Protein 8CKR (pdb70)

Solvent-accessible surface area: 7798 Å² total; per-residue (Å²): 44,133,82,91,42,73,70,0,34,59,61,41,176,128,39,51,49,103,67,0,19,101,44,1,82,69,0,14,127,101,51,82,177,19,19,101,0,38,50,26,4,0,18,0,32,53,105,84,41,52,41,101,57,0,10,88,40,1,68,71,2,12,127,54,59,62,187,13,24,107,0,42,58,28,2,0,19,0,40,50,120,72,37,51,40,83,67,0,19,106,38,0,79,54,3,12,125,66,52,75,187,21,16,101,1,43,116,28,4,0,24,0,41,118,113,90,42,51,122,96,45,1,94,98,46,51,113,64,7,87,124,58,41,103,195,140

Structure (mmCIF, N/CA/C/O backbone):
data_8CKR
#
_entry.id   8CKR
#
_cell.length_a   68.317
_cell.length_b   68.317
_cell.length_c   72.335
_cell.angle_alpha   90.00
_cell.angle_beta   90.00
_cell.angle_gamma   120.00
#
_symmetry.space_group_name_H-M   'P 32 2 1'
#
loop_
_entity.id
_entity.type
_entity.pdbx_description
1 polymer 'Consensus tetratricopeptide repeat protein'
2 non-polymer 'CALCIUM ION'
3 non-polymer (4S)-2-METHYL-2,4-PENTANEDIOL
4 water water
#
loop_
_atom_site.group_PDB
_atom_site.id
_atom_site.type_symbol
_atom_site.label_atom_id
_atom_site.label_alt_id
_atom_site.label_comp_id
_atom_site.label_asym_id
_atom_site.label_entity_id
_atom_site.label_seq_id
_atom_site.pdbx_PDB_ins_code
_atom_site.Cartn_x
_atom_site.Cartn_y
_atom_site.Cartn_z
_atom_site.occupancy
_atom_site.B_iso_or_equiv
_atom_site.auth_seq_id
_atom_site.auth_comp_id
_atom_site.auth_asym_id
_atom_site.auth_atom_id
_atom_site.pdbx_PDB_model_num
ATOM 1 N N . ALA A 1 6 ? -2.182 17.998 -28.857 1.00 38.80 1 ALA A N 1
ATOM 2 C CA . ALA A 1 6 ? -3.661 17.998 -28.711 1.00 36.02 1 ALA A CA 1
ATOM 3 C C . ALA A 1 6 ? -4.185 19.444 -28.711 1.00 31.91 1 ALA A C 1
ATOM 4 O O . ALA A 1 6 ? -5.274 19.701 -29.327 1.00 31.42 1 ALA A O 1
ATOM 6 N N . GLU A 1 7 ? -3.483 20.359 -28.046 1.00 34.56 2 GLU A N 1
ATOM 7 C CA . GLU A 1 7 ? -3.979 21.744 -27.852 1.00 36.21 2 GLU A CA 1
ATOM 8 C C . GLU A 1 7 ? -4.168 22.443 -29.209 1.00 31.76 2 GLU A C 1
ATOM 9 O O . GLU A 1 7 ? -5.182 23.160 -29.381 1.00 30.41 2 GLU A O 1
ATOM 15 N N . ALA A 1 8 ? -3.276 22.257 -30.180 1.00 30.85 3 ALA A N 1
ATOM 16 C CA . ALA A 1 8 ? -3.405 22.862 -31.521 1.00 28.57 3 ALA A CA 1
ATOM 17 C C . ALA A 1 8 ? -4.622 22.318 -32.292 1.00 28.01 3 ALA A C 1
ATOM 18 O O . ALA A 1 8 ? -5.330 23.089 -32.940 1.00 26.74 3 ALA A O 1
ATOM 20 N N . TRP A 1 9 ? -4.858 21.002 -32.280 1.00 27.94 4 TRP A N 1
ATOM 21 C CA . TRP A 1 9 ? -6.061 20.418 -32.919 1.00 25.39 4 TRP A CA 1
ATOM 22 C C . TRP A 1 9 ? -7.338 20.947 -32.259 1.00 21.22 4 TRP A C 1
ATOM 23 O O . TRP A 1 9 ? -8.289 21.244 -32.965 1.00 22.04 4 TRP A O 1
ATOM 34 N N . TYR A 1 10 ? -7.278 21.083 -30.950 1.00 24.69 5 TYR A N 1
ATOM 35 C CA . TYR A 1 10 ? -8.404 21.591 -30.142 1.00 22.69 5 TYR A CA 1
ATOM 36 C C . TYR A 1 10 ? -8.713 23.017 -30.580 1.00 21.28 5 TYR A C 1
ATOM 37 O O . TYR A 1 10 ? -9.875 23.345 -30.837 1.00 21.24 5 TYR A O 1
ATOM 46 N N . ASN A 1 11 ? -7.672 23.840 -30.700 1.00 22.29 6 ASN A N 1
ATOM 47 C CA . ASN A 1 11 ? -7.917 25.248 -31.070 1.00 22.62 6 ASN A CA 1
ATOM 48 C C . ASN A 1 11 ? -8.370 25.368 -32.544 1.00 19.37 6 ASN A C 1
ATOM 49 O O . ASN A 1 11 ? -9.222 26.221 -32.880 1.00 20.60 6 ASN A O 1
ATOM 54 N N . LEU A 1 12 ? -7.891 24.515 -33.458 1.00 21.53 7 LEU A N 1
ATOM 55 C CA . LEU A 1 12 ? -8.466 24.467 -34.817 1.00 21.12 7 LEU A CA 1
ATOM 56 C C . LEU A 1 12 ? -9.957 24.090 -34.758 1.00 19.32 7 LEU A C 1
ATOM 57 O O . LEU A 1 12 ? -10.763 24.727 -35.377 1.00 20.91 7 LEU A O 1
ATOM 62 N N . GLY A 1 13 ? -10.291 23.080 -33.928 1.00 20.91 8 GLY A N 1
ATOM 63 C CA . GLY A 1 13 ? -11.715 22.730 -33.776 1.00 21.70 8 GLY A CA 1
ATOM 64 C C . GLY A 1 13 ? -12.546 23.912 -33.283 1.00 17.90 8 GLY A C 1
ATOM 65 O O . GLY A 1 13 ? -13.636 24.185 -33.776 1.00 18.62 8 GLY A O 1
ATOM 66 N N . ASN A 1 14 ? -12.006 24.621 -32.298 1.00 18.42 9 ASN A N 1
ATOM 67 C CA . ASN A 1 14 ? -12.680 25.824 -31.757 1.00 18.39 9 ASN A CA 1
ATOM 68 C C . ASN A 1 14 ? -12.951 26.869 -32.853 1.00 17.83 9 ASN A C 1
ATOM 69 O O . ASN A 1 14 ? -13.995 27.515 -32.863 1.00 19.30 9 ASN A O 1
ATOM 74 N N . ALA A 1 15 ? -11.940 27.118 -33.696 1.00 18.91 10 ALA A N 1
ATOM 75 C CA . ALA A 1 15 ? -12.097 28.134 -34.757 1.00 19.07 10 ALA A CA 1
ATOM 76 C C . ALA A 1 15 ? -13.216 27.730 -35.724 1.00 18.93 10 ALA A C 1
ATOM 77 O O . ALA A 1 15 ? -14.089 28.543 -36.073 1.00 20.34 10 ALA A O 1
ATOM 79 N N . TYR A 1 16 ? -13.260 26.450 -36.087 1.00 19.60 11 TYR A N 1
ATOM 80 C CA . TYR A 1 16 ? -14.397 25.960 -36.902 1.00 20.64 11 TYR A CA 1
ATOM 81 C C . TYR A 1 16 ? -15.743 26.041 -36.178 1.00 20.52 11 TYR A C 1
ATOM 82 O O . TYR A 1 16 ? -16.708 26.511 -36.739 1.00 21.55 11 TYR A O 1
ATOM 91 N N . TYR A 1 17 ? -15.751 25.699 -34.883 1.00 19.79 12 TYR A N 1
ATOM 92 C CA . TYR A 1 17 ? -16.992 25.847 -34.096 1.00 21.52 12 TYR A CA 1
ATOM 93 C C . TYR A 1 17 ? -17.506 27.279 -34.151 1.00 20.64 12 TYR A C 1
ATOM 94 O O . TYR A 1 17 ? -18.720 27.533 -34.301 1.00 22.14 12 TYR A O 1
ATOM 103 N N . LYS A 1 18 ? -16.603 28.246 -33.976 1.00 20.01 13 LYS A N 1
ATOM 104 C CA . LYS A 1 18 ? -16.968 29.670 -33.835 1.00 22.14 13 LYS A CA 1
ATOM 105 C C . LYS A 1 18 ? -17.516 30.215 -35.152 1.00 24.41 13 LYS A C 1
ATOM 106 O O . LYS A 1 18 ? -18.225 31.206 -35.085 1.00 27.57 13 LYS A O 1
ATOM 112 N N . GLN A 1 19 ? -17.213 29.572 -36.261 1.00 24.63 14 GLN A N 1
ATOM 113 C CA . GLN A 1 19 ? -17.782 30.030 -37.547 1.00 26.16 14 GLN A CA 1
ATOM 114 C C . GLN A 1 19 ? -18.916 29.084 -37.959 1.00 29.32 14 GLN A C 1
ATOM 115 O O . GLN A 1 19 ? -19.389 29.195 -39.070 1.00 31.74 14 GLN A O 1
ATOM 121 N N . GLY A 1 20 ? -19.418 28.229 -37.055 1.00 27.59 15 GLY A N 1
ATOM 122 C CA . GLY A 1 20 ? -20.641 27.437 -37.256 1.00 25.95 15 GLY A CA 1
ATOM 123 C C . GLY A 1 20 ? -20.415 26.169 -38.044 1.00 28.25 15 GLY A C 1
ATOM 124 O O . GLY A 1 20 ? -21.415 25.576 -38.537 1.00 31.77 15 GLY A O 1
ATOM 125 N N . ASP A 1 21 ? -19.169 25.731 -38.211 1.00 24.42 16 ASP A N 1
ATOM 126 C CA . ASP A 1 21 ? -18.780 24.555 -39.006 1.00 24.41 16 ASP A CA 1
ATOM 127 C C . ASP A 1 21 ? -18.603 23.377 -38.049 1.00 24.37 16 ASP A C 1
ATOM 128 O O . ASP A 1 21 ? -17.496 22.993 -37.693 1.00 22.80 16 ASP A O 1
ATOM 133 N N . TYR A 1 22 ? -19.720 22.808 -37.595 1.00 24.64 17 TYR A N 1
ATOM 134 C CA . TYR A 1 22 ? -19.679 21.809 -36.495 1.00 24.77 17 TYR A CA 1
ATOM 135 C C . TYR A 1 22 ? -19.113 20.468 -36.948 1.00 21.92 17 TYR A C 1
ATOM 136 O O . TYR A 1 22 ? -18.456 19.810 -36.178 1.00 23.69 17 TYR A O 1
ATOM 145 N N . ASP A 1 23 ? -19.3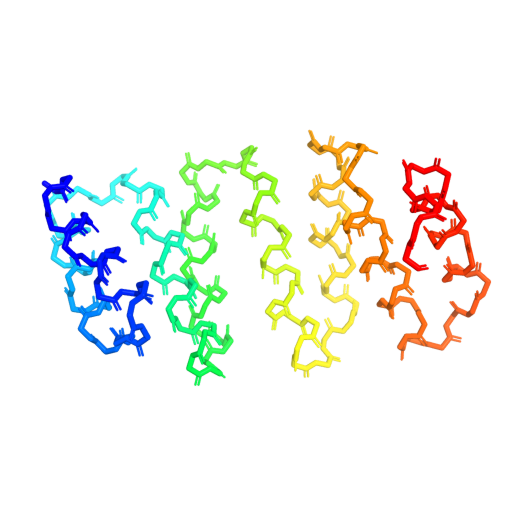37 20.093 -38.216 1.00 25.63 18 ASP A N 1
ATOM 146 C CA . ASP A 1 23 ? -18.772 18.831 -38.738 1.00 27.21 18 ASP A CA 1
ATOM 147 C C . ASP A 1 23 ? -17.241 18.873 -38.622 1.00 25.48 18 ASP A C 1
ATOM 148 O O . ASP A 1 23 ? -16.615 17.928 -38.179 1.00 25.49 18 ASP A O 1
ATOM 153 N N . GLU A 1 24 ? -16.646 19.979 -39.080 1.00 24.94 19 GLU A N 1
ATOM 154 C CA . GLU A 1 24 ? -15.173 20.150 -39.013 1.00 24.86 19 GLU A CA 1
ATOM 155 C C . GLU A 1 24 ? -14.728 20.239 -37.548 1.00 22.57 19 GLU A C 1
ATOM 156 O O . GLU A 1 24 ? -13.732 19.647 -37.194 1.00 22.66 19 GLU A O 1
ATOM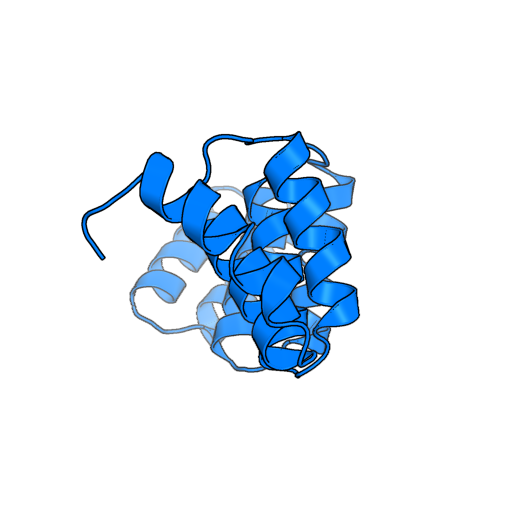 162 N N . ALA A 1 25 ? -15.466 20.958 -36.701 1.00 22.27 20 ALA A N 1
ATOM 163 C CA . ALA A 1 25 ? -15.094 21.038 -35.262 1.00 21.69 20 ALA A CA 1
ATOM 164 C C . ALA A 1 25 ? -14.997 19.632 -34.668 1.00 22.11 20 ALA A C 1
ATOM 165 O O . ALA A 1 25 ? -14.000 19.334 -34.041 1.00 21.87 20 ALA A O 1
ATOM 167 N N . ILE A 1 26 ? -16.015 18.819 -34.941 1.00 23.99 21 ILE A N 1
ATOM 168 C CA . ILE A 1 26 ? -16.043 17.408 -34.457 1.00 24.97 21 ILE A CA 1
ATOM 169 C C . ILE A 1 26 ? -14.797 16.652 -34.942 1.00 23.62 21 ILE A C 1
ATOM 170 O O . ILE A 1 26 ? -14.154 16.018 -34.125 1.00 24.77 21 ILE A O 1
ATOM 175 N N . GLU A 1 27 ? -14.453 16.781 -36.228 1.00 24.98 22 GLU A N 1
ATOM 176 C CA . GLU A 1 27 ? -13.291 16.040 -36.766 1.00 28.28 22 GLU A CA 1
ATOM 177 C C . GLU A 1 27 ? -12.055 16.417 -35.951 1.00 25.03 22 GLU A C 1
ATOM 178 O O . GLU A 1 27 ? -11.276 15.583 -35.564 1.00 26.15 22 GLU A O 1
ATOM 184 N N . TYR A 1 28 ? -11.851 17.731 -35.683 1.00 23.39 23 TYR A N 1
ATOM 185 C CA . TYR A 1 28 ? -10.595 18.150 -35.052 1.00 23.92 23 TYR A CA 1
ATOM 186 C C . TYR A 1 28 ? -10.588 17.951 -33.544 1.00 24.23 23 TYR A C 1
ATOM 187 O O . TYR A 1 28 ? -9.555 17.655 -32.981 1.00 23.69 23 TYR A O 1
ATOM 196 N N . TYR A 1 29 ? -11.760 18.002 -32.891 1.00 23.75 24 TYR A N 1
ATOM 197 C CA . TYR A 1 29 ? -11.819 17.581 -31.469 1.00 22.88 24 TYR A CA 1
ATOM 198 C C . TYR A 1 29 ? -11.506 16.078 -31.321 1.00 23.33 24 TYR A C 1
ATOM 199 O O . TYR A 1 29 ? -10.843 15.761 -30.387 1.00 24.26 24 TYR A O 1
ATOM 208 N N . GLN A 1 30 ? -11.990 15.266 -32.235 1.00 26.27 25 GLN A N 1
ATOM 209 C CA . GLN A 1 30 ? -11.672 13.804 -32.219 1.00 27.17 25 GLN A CA 1
ATOM 210 C C . GLN A 1 30 ? -10.163 13.598 -32.342 1.00 30.29 25 GLN A C 1
ATOM 211 O O . GLN A 1 30 ? -9.603 12.809 -31.573 1.00 30.62 25 GLN A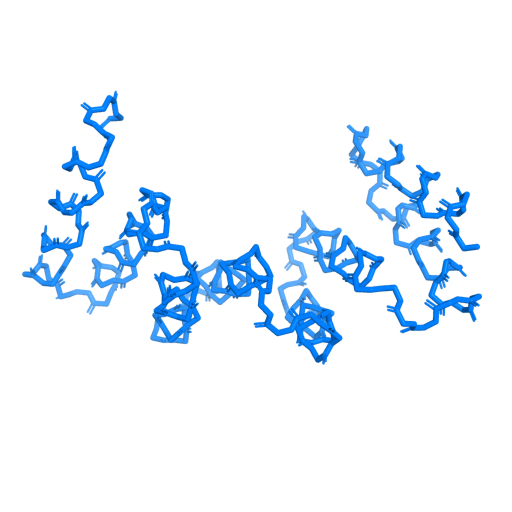 O 1
ATOM 217 N N . LYS A 1 31 ? -9.500 14.354 -33.226 1.00 28.61 26 LYS A N 1
ATOM 218 C CA . LYS A 1 31 ? -8.027 14.267 -33.357 1.00 28.63 26 LYS A CA 1
ATOM 219 C C . LYS A 1 31 ? -7.354 14.691 -32.059 1.00 28.82 26 LYS A C 1
ATOM 220 O O . LYS A 1 31 ? -6.468 14.006 -31.576 1.00 30.70 26 LYS A O 1
ATOM 226 N N . ALA A 1 32 ? -7.782 15.786 -31.424 1.00 26.37 27 ALA A N 1
ATOM 227 C CA . ALA A 1 32 ? -7.254 16.203 -30.127 1.00 26.88 27 ALA A CA 1
ATOM 228 C C . ALA A 1 32 ? -7.352 15.049 -29.122 1.00 26.99 27 ALA A C 1
ATOM 229 O O . ALA A 1 32 ? -6.432 14.912 -28.331 1.00 30.00 27 ALA A O 1
ATOM 231 N N . LEU A 1 33 ? -8.513 14.394 -29.068 1.00 26.96 28 LEU A N 1
ATOM 232 C CA . LEU A 1 33 ? -8.828 13.363 -28.045 1.00 29.95 28 LEU A CA 1
ATOM 233 C C . LEU A 1 33 ? -8.005 12.098 -28.313 1.00 34.90 28 LEU A C 1
ATOM 234 O O . LEU A 1 33 ? -7.638 11.428 -27.334 1.00 34.51 28 LEU A O 1
ATOM 239 N N . GLU A 1 34 ? -7.684 11.829 -29.574 1.00 36.57 29 GLU A N 1
ATOM 240 C CA . GLU A 1 34 ? -6.740 10.720 -29.930 1.00 40.42 29 GLU A CA 1
ATOM 241 C C . GLU A 1 34 ? -5.399 10.961 -29.260 1.00 42.59 29 GLU A C 1
ATOM 242 O O . GLU A 1 34 ? -4.852 10.019 -28.685 1.00 45.47 29 GLU A O 1
ATOM 248 N N . LEU A 1 35 ? -4.882 12.187 -29.361 1.00 38.21 30 LEU A N 1
ATOM 249 C CA . LEU A 1 35 ? -3.579 12.581 -28.783 1.00 37.48 30 LEU A CA 1
ATOM 250 C C . LEU A 1 35 ? -3.660 12.755 -27.266 1.00 41.49 30 LEU A C 1
ATOM 251 O O . LEU A 1 35 ? -2.651 12.458 -26.619 1.00 42.64 30 LEU A O 1
ATOM 256 N N . ASP A 1 36 ? -4.781 13.242 -26.705 1.00 36.33 31 ASP A N 1
ATOM 257 C CA . ASP A 1 36 ? -4.909 13.440 -25.236 1.00 38.41 31 ASP A CA 1
ATOM 258 C C . ASP A 1 36 ? -6.326 13.104 -24.783 1.00 38.81 31 ASP A C 1
ATOM 259 O O . ASP A 1 36 ? -7.196 13.983 -24.675 1.00 33.91 31 ASP A O 1
ATOM 264 N N . PRO A 1 37 ? -6.596 11.831 -24.448 1.00 40.55 32 PRO A N 1
ATOM 265 C CA . PRO A 1 37 ? -7.918 11.418 -23.975 1.00 39.39 32 PRO A CA 1
ATOM 266 C C . PRO A 1 37 ? -8.342 12.022 -22.630 1.00 35.54 32 PRO A C 1
ATOM 267 O O . PRO A 1 37 ? -9.494 11.791 -22.285 1.00 37.84 32 PRO A O 1
ATOM 271 N N . ARG A 1 38 ? -7.457 12.727 -21.916 1.00 33.53 33 ARG A N 1
ATOM 272 C CA . ARG A 1 38 ? -7.734 13.367 -20.599 1.00 37.17 33 ARG A CA 1
ATOM 273 C C . ARG A 1 38 ? -8.176 14.825 -20.749 1.00 29.02 33 ARG A C 1
ATOM 274 O O . ARG A 1 38 ? -8.358 15.507 -19.728 1.00 31.11 33 ARG A O 1
ATOM 282 N N . SER A 1 39 ? -8.312 15.330 -21.976 1.00 28.55 34 SER A N 1
ATOM 283 C CA . SER A 1 39 ? -8.756 16.715 -22.242 1.00 27.15 34 SER A CA 1
ATOM 284 C C . SER A 1 39 ? -10.263 16.824 -21.965 1.00 24.38 34 SER A C 1
ATOM 285 O O . SER A 1 39 ? -11.061 16.601 -22.877 1.00 25.11 34 SER A O 1
ATOM 288 N N . ALA A 1 40 ? -10.597 17.230 -20.760 1.00 24.22 35 ALA A N 1
ATOM 289 C CA . ALA A 1 40 ? -11.994 17.544 -20.381 1.00 24.10 35 ALA A CA 1
ATOM 290 C C . ALA A 1 40 ? -12.519 18.600 -21.350 1.00 22.56 35 ALA A C 1
ATOM 291 O O . ALA A 1 40 ? -13.710 18.536 -21.735 1.00 21.92 35 ALA A O 1
ATOM 293 N N . GLU A 1 41 ? -11.673 19.538 -21.749 1.00 21.62 36 GLU A N 1
ATOM 294 C CA . GLU A 1 41 ? -12.106 20.630 -22.652 1.00 20.59 36 GLU A CA 1
ATOM 295 C C . GLU A 1 41 ? -12.538 20.081 -24.004 1.00 20.60 36 GLU A C 1
ATOM 296 O O . GLU A 1 41 ? -13.588 20.523 -24.547 1.00 20.76 36 GLU A O 1
ATOM 302 N N . ALA A 1 42 ? -11.795 19.147 -24.584 1.00 20.35 37 ALA A N 1
ATOM 303 C CA . ALA A 1 42 ? -12.137 18.607 -25.908 1.00 20.75 37 ALA A CA 1
ATOM 304 C C . ALA A 1 42 ? -13.417 17.756 -25.827 1.00 19.73 37 ALA A C 1
ATOM 305 O O . ALA A 1 42 ? -14.253 17.859 -26.720 1.00 20.06 37 ALA A O 1
ATOM 307 N N . TRP A 1 43 ? -13.567 16.958 -24.775 1.00 20.72 38 TRP A N 1
ATOM 308 C CA . TRP A 1 43 ? -14.818 16.190 -24.604 1.00 19.32 38 TRP A CA 1
ATOM 309 C C . TRP A 1 43 ? -15.993 17.157 -24.495 1.00 18.85 38 TRP A C 1
ATOM 310 O O . TRP A 1 43 ? -17.062 16.927 -25.115 1.00 19.02 38 TRP A O 1
ATOM 321 N N . TYR A 1 44 ? -15.852 18.211 -23.695 1.00 17.77 39 TYR A N 1
ATOM 322 C CA . TYR A 1 44 ? -16.942 19.187 -23.506 1.00 18.20 39 TYR A CA 1
ATOM 323 C C . TYR A 1 44 ? -17.329 19.870 -24.817 1.00 17.58 39 TYR A C 1
ATOM 324 O O . TYR A 1 44 ? -18.505 19.991 -25.132 1.00 17.60 39 TYR A O 1
ATOM 333 N N . ASN A 1 45 ? -16.340 20.326 -25.567 1.00 18.66 40 ASN A N 1
ATOM 334 C CA . ASN A 1 45 ? -16.627 21.064 -26.813 1.00 18.35 40 ASN A CA 1
ATOM 335 C C . ASN A 1 45 ? -17.134 20.096 -27.879 1.00 18.03 40 ASN A C 1
ATOM 336 O O . ASN A 1 45 ? -17.953 20.508 -28.682 1.00 18.31 40 ASN A O 1
ATOM 341 N N . LEU A 1 46 ? -16.721 18.837 -27.849 1.00 19.03 41 LEU A N 1
ATOM 342 C CA . LEU A 1 46 ? -17.345 17.824 -28.743 1.00 18.96 41 LEU A CA 1
ATOM 343 C C . LEU A 1 46 ? -18.837 17.679 -28.402 1.00 18.97 41 LEU A C 1
ATOM 344 O O . LEU A 1 46 ? -19.699 17.739 -29.291 1.00 20.16 41 LEU A O 1
ATOM 349 N N . GLY A 1 47 ? -19.154 17.622 -27.111 1.00 18.69 42 GLY A N 1
ATOM 350 C CA . GLY A 1 47 ? -20.560 17.634 -26.679 1.00 18.68 42 GLY A CA 1
ATOM 351 C C . GLY A 1 47 ? -21.274 18.829 -27.240 1.00 18.07 42 GLY A C 1
ATOM 352 O O . GLY A 1 47 ? -22.398 18.707 -27.710 1.00 18.36 42 GLY A O 1
ATOM 353 N N . ASN A 1 48 ? -20.694 20.024 -27.092 1.00 18.11 43 ASN A N 1
ATOM 354 C CA . ASN A 1 48 ? -21.345 21.250 -27.586 1.00 17.44 43 ASN A CA 1
ATOM 355 C C . ASN A 1 48 ? -21.601 21.184 -29.113 1.00 16.74 43 ASN A C 1
ATOM 356 O O . ASN A 1 48 ? -22.657 21.636 -29.551 1.00 18.05 43 ASN A O 1
ATOM 361 N N . ALA A 1 49 ? -20.659 20.662 -29.850 1.00 17.49 44 ALA A N 1
ATOM 362 C CA . ALA A 1 49 ? -20.817 20.553 -31.314 1.00 18.67 44 ALA A CA 1
ATOM 363 C C . ALA A 1 49 ? -22.001 19.640 -31.639 1.00 19.84 44 ALA A C 1
ATOM 364 O O . ALA A 1 49 ? -22.833 19.960 -32.494 1.00 20.27 44 ALA A O 1
ATOM 366 N N . TYR A 1 50 ? -22.126 18.527 -30.929 1.00 19.13 45 TYR A N 1
ATOM 367 C CA . TYR A 1 50 ? -23.288 17.637 -31.141 1.00 18.65 45 TYR A CA 1
ATOM 368 C C . TYR A 1 50 ? -24.579 18.319 -30.720 1.00 18.00 45 TYR A C 1
ATOM 369 O O . TYR A 1 50 ? -25.615 18.209 -31.388 1.00 18.48 45 TYR A O 1
ATOM 378 N N . TYR A 1 51 ? -24.547 19.024 -29.590 1.00 17.48 46 TYR A N 1
ATOM 379 C CA . TYR A 1 51 ? -25.715 19.798 -29.131 1.00 17.87 46 TYR A CA 1
ATOM 380 C C . TYR A 1 51 ? -26.201 20.751 -30.231 1.00 19.21 46 TYR A C 1
ATOM 381 O O . TYR A 1 51 ? -27.401 20.787 -30.553 1.00 18.83 46 TYR A O 1
ATOM 390 N N . LYS A 1 52 ? -25.253 21.444 -30.873 1.00 18.83 47 LYS A N 1
ATOM 391 C CA . LYS A 1 52 ? -25.607 22.423 -31.945 1.00 21.59 47 LYS A CA 1
ATOM 392 C C . LYS A 1 52 ? -26.224 21.713 -33.139 1.00 21.02 47 LYS A C 1
ATOM 393 O O . LYS A 1 52 ? -27.024 22.381 -33.840 1.00 24.31 47 LYS A O 1
ATOM 399 N N . GLN A 1 53 ? -25.930 20.446 -33.376 1.00 19.76 48 GLN A N 1
ATOM 400 C CA . GLN A 1 53 ? -26.537 19.680 -34.483 1.00 21.02 48 GLN A CA 1
ATOM 401 C C . GLN A 1 53 ? -27.868 19.033 -34.063 1.00 19.67 48 GLN A C 1
ATOM 402 O O . GLN A 1 53 ? -28.427 18.245 -34.846 1.00 21.21 48 GLN A O 1
ATOM 408 N N . GLY A 1 54 ? -28.342 19.245 -32.837 1.00 18.60 49 GLY A N 1
ATOM 409 C CA . GLY A 1 54 ? -29.570 18.616 -32.358 1.00 19.34 49 GLY A CA 1
ATOM 410 C C . GLY A 1 54 ? -29.343 17.200 -31.901 1.00 18.48 49 GLY A C 1
ATOM 411 O O . GLY A 1 54 ? -30.316 16.472 -31.642 1.00 18.91 49 GLY A O 1
ATOM 412 N N . ASP A 1 55 ? -28.101 16.782 -31.783 1.00 18.37 50 ASP A N 1
ATOM 413 C CA . ASP A 1 55 ? -27.798 15.378 -31.432 1.00 18.36 50 ASP A CA 1
ATOM 414 C C . ASP A 1 55 ? -27.593 15.272 -29.908 1.00 17.37 50 ASP A C 1
ATOM 415 O O . ASP A 1 55 ? -26.437 15.147 -29.428 1.00 18.66 50 ASP A O 1
ATOM 420 N N . TYR A 1 56 ? -28.695 15.396 -29.184 1.00 18.15 51 TYR A N 1
ATOM 421 C CA . TYR A 1 56 ? -28.608 15.516 -27.701 1.00 17.72 51 TYR A CA 1
ATOM 422 C C . TYR A 1 56 ? -28.127 14.198 -27.112 1.00 19.60 51 TYR A C 1
ATOM 423 O O . TYR A 1 56 ? -27.396 14.220 -26.118 1.00 18.38 51 TYR A O 1
ATOM 432 N N . ASP A 1 57 ? -28.572 13.055 -27.638 1.00 19.09 52 ASP A N 1
ATOM 433 C CA . ASP A 1 57 ? -28.092 11.737 -27.154 1.00 20.65 52 ASP A CA 1
ATOM 434 C C . ASP A 1 57 ? -26.564 11.720 -27.124 1.00 19.93 52 ASP A C 1
ATOM 435 O O . ASP A 1 57 ? -25.948 11.307 -26.115 1.00 22.90 52 ASP A O 1
ATOM 440 N N . GLU A 1 58 ? -25.944 12.133 -28.226 1.00 19.55 53 GLU A N 1
ATOM 441 C CA . GLU A 1 58 ? -24.480 12.110 -28.309 1.00 22.10 53 GLU A CA 1
ATOM 442 C C . GLU A 1 58 ? -23.860 13.207 -27.431 1.00 20.10 53 GLU A C 1
ATOM 443 O O . GLU A 1 58 ? -22.838 12.930 -26.778 1.00 21.49 53 GLU A O 1
ATOM 449 N N . ALA A 1 59 ? -24.418 14.396 -27.409 1.00 18.62 54 ALA A N 1
ATOM 450 C CA . ALA A 1 59 ? -23.943 15.485 -26.534 1.00 18.93 54 ALA A CA 1
ATOM 451 C C . ALA A 1 59 ? -23.846 14.963 -25.099 1.00 18.65 54 ALA A C 1
ATOM 452 O O . ALA A 1 59 ? -22.833 15.191 -24.429 1.00 18.41 54 ALA A O 1
ATOM 454 N N . ILE A 1 60 ? -24.877 14.265 -24.638 1.00 17.21 55 ILE A N 1
ATOM 455 C CA . ILE A 1 60 ? -24.902 13.734 -23.267 1.00 18.55 55 ILE A CA 1
ATOM 456 C C . ILE A 1 60 ? -23.741 12.781 -23.056 1.00 19.11 55 ILE A C 1
ATOM 457 O O . ILE A 1 60 ? -23.105 12.862 -21.993 1.00 19.16 55 ILE A O 1
ATOM 462 N N . GLU A 1 61 ? -23.467 11.902 -24.003 1.00 18.89 56 GLU A N 1
ATOM 463 C CA . GLU A 1 61 ? -22.330 10.965 -23.828 1.00 20.41 56 GLU A CA 1
ATOM 464 C C . GLU A 1 61 ? -21.033 11.714 -23.594 1.00 19.73 56 GLU A C 1
ATOM 465 O O . GLU A 1 61 ? -20.207 11.299 -22.756 1.00 19.63 56 GLU A O 1
ATOM 471 N N . TYR A 1 62 ? -20.813 12.757 -24.374 1.00 18.92 57 TYR A N 1
ATOM 472 C CA A TYR A 1 62 ? -19.535 13.482 -24.306 0.80 19.27 57 TYR A CA 1
ATOM 473 C CA B TYR A 1 62 ? -19.540 13.510 -24.333 0.20 17.28 57 TYR A CA 1
ATOM 474 C C . TYR A 1 62 ? -19.484 14.373 -23.071 1.00 18.18 57 TYR A C 1
ATOM 475 O O . TYR A 1 62 ? -18.413 14.513 -22.482 1.00 19.09 57 TYR A O 1
ATOM 492 N N . TYR A 1 63 ? -20.589 15.017 -22.698 1.00 18.48 58 TYR A N 1
ATOM 493 C CA . TYR A 1 63 ? -20.591 15.779 -21.429 1.00 18.15 58 TYR A CA 1
ATOM 494 C C . TYR A 1 63 ? -20.303 14.834 -20.261 1.00 18.34 58 TYR A C 1
ATOM 495 O O . TYR A 1 63 ? -19.623 15.256 -19.314 1.00 18.37 58 TYR A O 1
ATOM 504 N N . GLN A 1 64 ? -20.866 13.623 -20.257 1.00 19.59 59 GLN A N 1
ATOM 505 C CA . GLN A 1 64 ? -20.572 12.647 -19.168 1.00 20.83 59 GLN A CA 1
ATOM 506 C C . GLN A 1 64 ? -19.066 12.353 -19.137 1.00 21.35 59 GLN A C 1
ATOM 507 O O . GLN A 1 64 ? -18.486 12.357 -17.997 1.00 23.07 59 GLN A O 1
ATOM 513 N N . LYS A 1 65 ? -18.403 12.197 -20.275 1.00 20.73 60 LYS A N 1
ATOM 514 C CA . LYS A 1 65 ? -16.944 11.938 -20.302 1.00 22.51 60 LYS A CA 1
ATOM 515 C C . LYS A 1 65 ? -16.230 13.151 -19.731 1.00 23.36 60 LYS A C 1
ATOM 516 O O . LYS A 1 65 ? -15.280 13.025 -18.973 1.00 24.42 60 LYS A O 1
ATOM 522 N N . ALA A 1 66 ? -16.615 14.349 -20.104 1.00 20.09 61 ALA A N 1
ATOM 523 C CA . ALA A 1 66 ? -15.979 15.578 -19.601 1.00 19.69 61 ALA A CA 1
ATOM 524 C C . ALA A 1 66 ? -16.103 15.584 -18.078 1.00 22.15 61 ALA A C 1
ATOM 525 O O . ALA A 1 66 ? -15.162 16.014 -17.377 1.00 21.85 61 ALA A O 1
ATOM 527 N N . LEU A 1 67 ? -17.274 15.214 -17.561 1.00 21.08 62 LEU A N 1
ATOM 528 C CA . LEU A 1 67 ? -17.539 15.288 -16.090 1.00 22.84 62 LEU A CA 1
ATOM 529 C C . LEU A 1 67 ? -16.776 14.179 -15.363 1.00 25.77 62 LEU A C 1
ATOM 530 O O . LEU A 1 67 ? -16.434 14.427 -14.177 1.00 27.07 62 LEU A O 1
ATOM 535 N N . GLU A 1 68 ? -16.476 13.068 -15.998 1.00 24.31 63 GLU A N 1
ATOM 536 C CA . GLU A 1 68 ? -15.595 12.040 -15.388 1.00 28.84 63 GLU A CA 1
ATOM 537 C C . GLU A 1 68 ? -14.232 12.674 -15.101 1.00 30.87 63 GLU A C 1
ATOM 538 O O . GLU A 1 68 ? -13.653 12.365 -14.015 1.00 32.78 63 GLU A O 1
ATOM 544 N N . LEU A 1 69 ? -13.718 13.520 -16.001 1.00 25.94 64 LEU A N 1
ATOM 545 C CA . LEU A 1 69 ? -12.381 14.150 -15.853 1.00 27.09 64 LEU A CA 1
ATOM 546 C C . LEU A 1 69 ? -12.445 15.402 -14.984 1.00 28.07 64 LEU A C 1
ATOM 547 O O . LEU A 1 69 ? -11.463 15.684 -14.289 1.00 30.47 64 LEU A O 1
ATOM 552 N N . ASP A 1 70 ? -13.507 16.205 -15.046 1.00 23.98 65 ASP A N 1
ATOM 553 C CA . ASP A 1 70 ? -13.685 17.464 -14.307 1.00 22.79 65 ASP A CA 1
ATOM 554 C C . ASP A 1 70 ? -15.087 17.414 -13.718 1.00 25.66 65 ASP A C 1
ATOM 555 O O . ASP A 1 70 ? -15.967 18.160 -14.148 1.00 24.47 65 ASP A O 1
ATOM 560 N N . PRO A 1 71 ? -15.277 16.685 -12.601 1.00 24.18 66 PRO A N 1
ATOM 561 C CA . PRO A 1 71 ? -16.597 16.651 -11.957 1.00 25.19 66 PRO A CA 1
ATOM 562 C C . PRO A 1 71 ? -16.998 17.955 -11.286 1.00 22.96 66 PRO A C 1
ATOM 563 O O . PRO A 1 71 ? -18.143 18.100 -10.840 1.00 24.13 66 PRO A O 1
ATOM 567 N N . ARG A 1 72 ? -16.123 18.960 -11.233 1.00 21.77 67 ARG A N 1
ATOM 568 C CA . ARG A 1 72 ? -16.420 20.285 -10.673 1.00 22.63 67 ARG A CA 1
ATOM 569 C C . ARG A 1 72 ? -16.717 21.313 -11.786 1.00 25.21 67 ARG A C 1
ATOM 570 O O . ARG A 1 72 ? -16.827 22.467 -11.454 1.00 29.54 67 ARG A O 1
ATOM 578 N N . SER A 1 73 ? -16.980 20.827 -12.997 1.00 27.91 68 SER A N 1
ATOM 579 C CA . SER A 1 73 ? -17.402 21.612 -14.198 1.00 28.57 68 SER A CA 1
ATOM 580 C C . SER A 1 73 ? -18.888 21.985 -14.032 1.00 28.30 68 SER A C 1
ATOM 581 O O . SER A 1 73 ? -19.701 21.183 -14.499 1.00 27.03 68 SER A O 1
ATOM 584 N N . ALA A 1 74 ? -19.201 23.131 -13.473 1.00 26.34 69 ALA A N 1
ATOM 585 C CA . ALA A 1 74 ? -20.592 23.628 -13.357 1.00 29.77 69 ALA A CA 1
ATOM 586 C C . ALA A 1 74 ? -21.125 23.758 -14.794 1.00 33.41 69 ALA A C 1
ATOM 587 O O . ALA A 1 74 ? -22.345 23.511 -14.995 1.00 26.71 69 ALA A O 1
ATOM 589 N N . GLU A 1 75 ? -20.227 24.039 -15.741 1.00 30.83 70 GLU A N 1
ATOM 590 C CA . GLU A 1 75 ? -20.563 24.242 -17.170 1.00 33.57 70 GLU A CA 1
ATOM 591 C C . GLU A 1 75 ? -21.134 22.966 -17.727 1.00 29.36 70 GLU A C 1
ATOM 592 O O . GLU A 1 75 ? -22.179 23.068 -18.411 1.00 26.80 70 GLU A O 1
ATOM 598 N N . ALA A 1 76 ? -20.429 21.849 -17.592 1.00 25.84 71 ALA A N 1
ATOM 599 C CA . ALA A 1 76 ? -20.775 20.558 -18.154 1.00 26.58 71 ALA A CA 1
ATOM 600 C C . ALA A 1 76 ? -22.092 20.177 -17.461 1.00 22.63 71 ALA A C 1
ATOM 601 O O . ALA A 1 76 ? -22.915 19.565 -18.141 1.00 23.17 71 ALA A O 1
ATOM 603 N N . TRP A 1 77 ? -22.189 20.341 -16.133 1.00 22.62 72 TRP A N 1
ATOM 604 C CA . TRP A 1 77 ? -23.459 19.900 -15.465 1.00 20.40 72 TRP A CA 1
ATOM 605 C C . TRP A 1 77 ? -24.616 20.683 -16.060 1.00 20.48 72 TRP A C 1
ATOM 606 O O . TRP A 1 77 ? -25.682 20.072 -16.338 1.00 18.83 72 TRP A O 1
ATOM 617 N N . TYR A 1 78 ? -24.495 21.987 -16.210 1.00 20.90 73 TYR A N 1
ATOM 618 C CA . TYR A 1 78 ? -25.566 22.861 -16.743 1.00 19.52 73 TYR A CA 1
ATOM 619 C C . TYR A 1 78 ? -25.890 22.420 -18.178 1.00 20.21 73 TYR A C 1
ATOM 620 O O . TYR A 1 78 ? -27.104 22.304 -18.498 1.00 19.38 73 TYR A O 1
ATOM 629 N N . ASN A 1 79 ? -24.896 22.194 -19.020 1.00 19.47 74 ASN A N 1
ATOM 630 C CA . ASN A 1 79 ? -25.213 21.865 -20.418 1.00 20.93 74 ASN A CA 1
ATOM 631 C C . ASN A 1 79 ? -25.761 20.467 -20.501 1.00 19.28 74 ASN A C 1
ATOM 632 O O . ASN A 1 79 ? -26.531 20.151 -21.439 1.00 18.88 74 ASN A O 1
ATOM 637 N N . LEU A 1 80 ? -25.329 19.553 -19.620 1.00 18.87 75 LEU A N 1
ATOM 638 C CA . LEU A 1 80 ? -25.944 18.243 -19.550 1.00 18.06 75 LEU A CA 1
ATOM 639 C C . LEU A 1 80 ? -27.437 18.409 -19.238 1.00 17.30 75 LEU A C 1
ATOM 640 O O . LEU A 1 80 ? -28.296 17.789 -19.931 1.00 17.98 75 LEU A O 1
ATOM 645 N N . GLY A 1 81 ? -27.793 19.234 -18.280 1.00 17.37 76 GLY A N 1
ATOM 646 C CA . GLY A 1 81 ? -29.187 19.578 -17.990 1.00 17.28 76 GLY A CA 1
ATOM 647 C C . GLY A 1 81 ? -29.877 20.082 -19.233 1.00 17.57 76 GLY A C 1
ATOM 648 O O . GLY A 1 81 ? -31.012 19.680 -19.518 1.00 17.23 76 GLY A O 1
ATOM 649 N N . ASN A 1 82 ? -29.264 21.022 -19.944 1.00 17.13 77 ASN A N 1
ATOM 650 C CA . ASN A 1 82 ? -29.873 21.610 -21.145 1.00 16.72 77 ASN A CA 1
ATOM 651 C C . ASN A 1 82 ? -30.151 20.534 -22.207 1.00 16.64 77 ASN A C 1
ATOM 652 O O . ASN A 1 82 ? -31.176 20.647 -22.878 1.00 17.11 77 ASN A O 1
ATOM 657 N N . ALA A 1 83 ? -29.238 19.577 -22.374 1.00 16.45 78 ALA A N 1
ATOM 658 C CA . ALA A 1 83 ? -29.417 18.524 -23.386 1.00 16.48 78 ALA A CA 1
ATOM 659 C C . ALA A 1 83 ? -30.642 17.701 -23.065 1.00 17.69 78 ALA A C 1
ATOM 660 O O . ALA A 1 83 ? -31.303 17.217 -23.995 1.00 18.97 78 ALA A O 1
ATOM 662 N N . TYR A 1 84 ? -30.955 17.465 -21.802 1.00 16.97 79 TYR A N 1
ATOM 663 C CA . TYR A 1 84 ? -32.219 16.792 -21.411 1.00 17.18 79 TYR A CA 1
ATOM 664 C C . TYR A 1 84 ? -33.373 17.752 -21.572 1.00 17.61 79 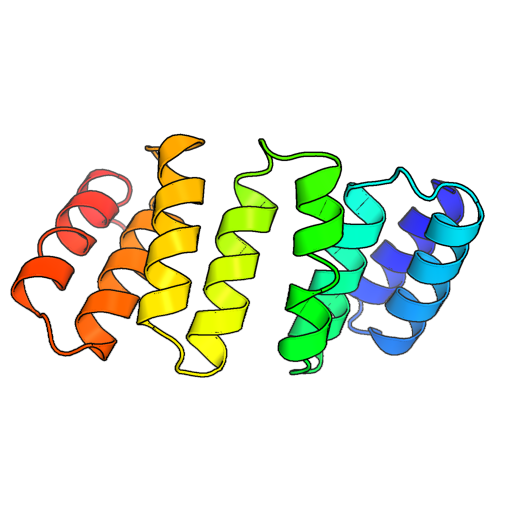TYR A C 1
ATOM 665 O O . TYR A 1 84 ? -34.449 17.341 -22.116 1.00 17.80 79 TYR A O 1
ATOM 674 N N . TYR A 1 85 ? -33.271 18.995 -21.114 1.00 16.75 80 TYR A N 1
ATOM 675 C CA . TYR A 1 85 ? -34.371 19.956 -21.287 1.00 17.61 80 TYR A CA 1
ATOM 676 C C . TYR A 1 85 ? -34.822 20.032 -22.746 1.00 18.42 80 TYR A C 1
ATOM 677 O O . TYR A 1 85 ? -36.049 20.021 -23.013 1.00 19.25 80 TYR A O 1
ATOM 686 N N . LYS A 1 86 ? -33.906 20.207 -23.688 1.00 18.25 81 LYS A N 1
ATOM 687 C CA . LYS A 1 86 ? -34.241 20.347 -25.115 1.00 19.73 81 LYS A CA 1
ATOM 688 C C . LYS A 1 86 ? -34.975 19.136 -25.667 1.00 20.54 81 LYS A C 1
ATOM 689 O O . LYS A 1 86 ? -35.668 19.306 -26.680 1.00 23.34 81 LYS A O 1
ATOM 695 N N . GLN A 1 87 ? -34.874 17.987 -25.034 1.00 18.79 82 GLN A N 1
ATOM 696 C CA . GLN A 1 87 ? -35.576 16.747 -25.440 1.00 19.91 82 GLN A CA 1
ATOM 697 C C . GLN A 1 87 ? -36.929 16.642 -24.774 1.00 20.49 82 GLN A C 1
ATOM 698 O O . GLN A 1 87 ? -37.650 15.699 -25.118 1.00 22.83 82 GLN A O 1
ATOM 704 N N . GLY A 1 88 ? -37.242 17.495 -23.818 1.00 20.27 83 GLY A N 1
ATOM 705 C CA . GLY A 1 88 ? -38.504 17.403 -23.066 1.00 21.05 83 GLY A CA 1
ATOM 706 C C . GLY A 1 88 ? -38.346 16.545 -21.843 1.00 21.03 83 GLY A C 1
ATOM 707 O O . GLY A 1 88 ? -39.371 16.192 -21.223 1.00 22.14 83 GLY A O 1
ATOM 708 N N . ASP A 1 89 ? -37.124 16.183 -21.471 1.00 20.15 84 ASP A N 1
ATOM 709 C CA . ASP A 1 89 ? -36.785 15.315 -20.311 1.00 19.22 84 ASP A CA 1
ATOM 710 C C . ASP A 1 89 ? -36.551 16.233 -19.075 1.00 19.63 84 ASP A C 1
ATOM 711 O O . ASP A 1 89 ? -35.399 16.374 -18.620 1.00 19.90 84 ASP A O 1
ATOM 716 N N . TYR A 1 90 ? -37.625 16.867 -18.600 1.00 20.73 85 TYR A N 1
ATOM 717 C CA . TYR A 1 90 ? -37.511 17.973 -17.627 1.00 21.08 85 TYR A CA 1
ATOM 718 C C . TYR A 1 90 ? -37.093 17.480 -16.258 1.00 24.78 85 TYR A C 1
ATOM 719 O O . TYR A 1 90 ? -3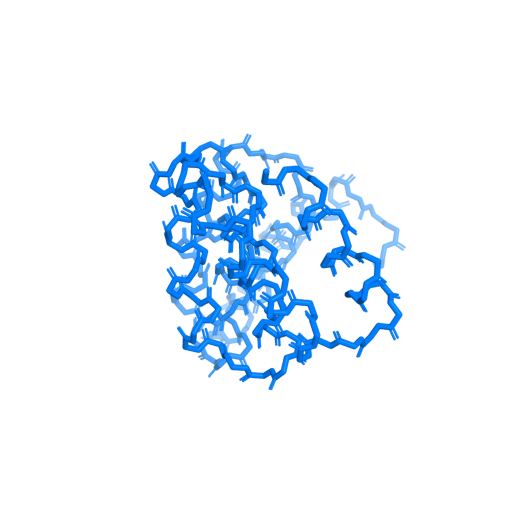6.327 18.205 -15.574 1.00 21.84 85 TYR A O 1
ATOM 728 N N . ASP A 1 91 ? -37.521 16.307 -15.865 1.00 24.93 86 ASP A N 1
ATOM 729 C CA . ASP A 1 91 ? -37.128 15.770 -14.539 1.00 27.54 86 ASP A CA 1
ATOM 730 C C . ASP A 1 91 ? -35.621 15.418 -14.546 1.00 26.04 86 ASP A C 1
ATOM 731 O O . ASP A 1 91 ? -34.887 15.674 -13.573 1.00 25.02 86 ASP A O 1
ATOM 736 N N . GLU A 1 92 ? -35.047 14.908 -15.640 1.00 24.71 87 GLU A N 1
ATOM 737 C CA . GLU A 1 92 ? -33.596 14.668 -15.721 1.00 24.92 87 GLU A CA 1
ATOM 738 C C . GLU A 1 92 ? -32.837 15.997 -15.695 1.00 23.21 87 GLU A C 1
ATOM 739 O O . GLU A 1 92 ? -31.710 16.185 -15.139 1.00 23.63 87 GLU A O 1
ATOM 745 N N . ALA A 1 93 ? -33.354 17.021 -16.363 1.00 18.94 88 ALA A N 1
ATOM 746 C CA . ALA A 1 93 ? -32.732 18.329 -16.379 1.00 19.27 88 ALA A CA 1
ATOM 747 C C . ALA A 1 93 ? -32.626 18.829 -14.943 1.00 20.22 88 ALA A C 1
ATOM 748 O O . ALA A 1 93 ? -31.591 19.399 -14.590 1.00 20.61 88 ALA A O 1
ATOM 750 N N . ILE A 1 94 ? -33.667 18.642 -14.142 1.00 19.04 89 ILE A N 1
ATOM 751 C CA . ILE A 1 94 ? -33.657 19.151 -12.749 1.00 18.85 89 ILE A CA 1
ATOM 752 C C . ILE A 1 94 ? -32.444 18.611 -11.998 1.00 18.73 89 ILE A C 1
ATOM 753 O O . ILE A 1 94 ? -31.743 19.402 -11.337 1.00 19.04 89 ILE A O 1
ATOM 758 N N . GLU A 1 95 ? -32.141 17.326 -12.087 1.00 18.81 90 GLU A N 1
ATOM 759 C CA . GLU A 1 95 ? -31.051 16.730 -11.336 1.00 19.10 90 GLU A CA 1
ATOM 760 C C . GLU A 1 95 ? -29.729 17.444 -11.671 1.00 19.05 90 GLU A C 1
ATOM 761 O O . GLU A 1 95 ? -28.910 17.732 -10.789 1.00 20.09 90 GLU A O 1
ATOM 767 N N . TYR A 1 96 ? -29.501 17.715 -12.961 1.00 18.60 91 TYR A N 1
ATOM 768 C CA . TYR A 1 96 ? -28.193 18.256 -13.394 1.00 18.42 91 TYR A CA 1
ATOM 769 C C . TYR A 1 96 ? -28.143 19.742 -13.099 1.00 19.42 91 TYR A C 1
ATOM 770 O O . TYR A 1 96 ? -27.051 20.258 -12.792 1.00 19.91 91 TYR A O 1
ATOM 779 N N . TYR A 1 97 ? -29.247 20.482 -13.237 1.00 18.03 92 TYR A N 1
ATOM 780 C CA . TYR A 1 97 ? -29.249 21.897 -12.817 1.00 19.37 92 TYR A CA 1
ATOM 781 C C . TYR A 1 97 ? -28.965 21.969 -11.313 1.00 18.60 92 TYR A C 1
ATOM 782 O O . TYR A 1 97 ? -28.298 22.891 -10.919 1.00 20.88 92 TYR A O 1
ATOM 791 N N . GLN A 1 98 ? -29.488 21.060 -10.487 1.00 19.12 93 GLN A N 1
ATOM 792 C CA . GLN A 1 98 ? -29.228 21.091 -9.023 1.00 19.21 93 GLN A CA 1
ATOM 793 C C . GLN A 1 98 ? -27.741 20.875 -8.808 1.00 22.64 93 GLN A C 1
ATOM 794 O O . GLN A 1 98 ? -27.161 21.580 -7.948 1.00 23.54 93 GLN A O 1
ATOM 800 N N . LYS A 1 99 ? -27.087 20.020 -9.582 1.00 19.72 94 LYS A N 1
ATOM 801 C CA . LYS A 1 99 ? -25.639 19.753 -9.410 1.00 23.03 94 LYS A CA 1
ATOM 802 C C . LYS A 1 99 ? -24.880 21.015 -9.825 1.00 21.87 94 LYS A C 1
ATOM 803 O O . LYS A 1 99 ? -23.909 21.450 -9.108 1.00 24.40 94 LYS A O 1
ATOM 809 N N . ALA A 1 100 ? -25.247 21.676 -10.903 1.00 21.09 95 ALA A N 1
ATOM 810 C CA . ALA A 1 100 ? -24.585 22.914 -11.358 1.00 21.72 95 ALA A CA 1
ATOM 811 C C . ALA A 1 100 ? -24.687 23.946 -10.255 1.00 23.77 95 ALA A C 1
ATOM 812 O O . ALA A 1 100 ? -23.717 24.680 -9.999 1.00 25.98 95 ALA A O 1
ATOM 814 N N . LEU A 1 101 ? -25.843 24.077 -9.618 1.00 24.36 96 LEU A N 1
ATOM 815 C CA . LEU A 1 101 ? -26.090 25.106 -8.573 1.00 25.65 96 LEU A CA 1
ATOM 816 C C . LEU A 1 101 ? -25.357 24.774 -7.279 1.00 28.04 96 LEU A C 1
ATOM 817 O O . LEU A 1 101 ? -25.051 25.745 -6.524 1.00 32.92 96 LEU A O 1
ATOM 822 N N . GLU A 1 102 ? -25.102 23.514 -6.970 1.00 25.51 97 GLU A N 1
ATOM 823 C CA . GLU A 1 102 ? -24.257 23.155 -5.803 1.00 27.54 97 GLU A CA 1
ATOM 824 C C . GLU A 1 102 ? -22.863 23.751 -6.037 1.00 28.84 97 GLU A C 1
ATOM 825 O O . GLU A 1 102 ? -22.268 24.237 -5.064 1.00 34.01 97 GLU A O 1
ATOM 831 N N . LEU A 1 103 ? -22.325 23.657 -7.249 1.00 26.73 98 LEU A N 1
ATOM 832 C CA . LEU A 1 103 ? -20.965 24.166 -7.601 1.00 28.44 98 LEU A CA 1
ATOM 833 C C . LEU A 1 103 ? -20.985 25.683 -7.735 1.00 32.04 98 LEU A C 1
ATOM 834 O O . LEU A 1 103 ? -19.920 26.312 -7.427 1.00 34.33 98 LEU A O 1
ATOM 839 N N . ASP A 1 104 ? -22.072 26.271 -8.231 1.00 32.05 99 ASP A N 1
ATOM 840 C CA . ASP A 1 104 ? -22.160 27.728 -8.463 1.00 33.36 99 ASP A CA 1
ATOM 841 C C . ASP A 1 104 ? -23.538 28.226 -8.059 1.00 32.31 99 ASP A C 1
ATOM 842 O O . ASP A 1 104 ? -24.383 28.467 -8.922 1.00 35.96 99 ASP A O 1
ATOM 847 N N . PRO A 1 105 ? -23.760 28.461 -6.755 1.00 34.95 100 PRO A N 1
ATOM 848 C CA . PRO A 1 105 ? -25.065 28.906 -6.278 1.00 36.55 100 PRO A CA 1
ATOM 849 C C . PRO A 1 105 ? -25.447 30.327 -6.709 1.00 34.59 100 PRO A C 1
ATOM 850 O O . PRO A 1 105 ? -26.567 30.711 -6.397 1.00 38.88 100 PRO A O 1
ATOM 854 N N . ARG A 1 106 ? -24.571 31.072 -7.390 1.00 33.81 101 ARG A N 1
ATOM 855 C CA . ARG A 1 106 ? -24.887 32.450 -7.862 1.00 37.83 101 ARG A CA 1
ATOM 856 C C . ARG A 1 106 ? -25.139 32.466 -9.375 1.00 36.69 101 ARG A C 1
ATOM 857 O O . ARG A 1 106 ? -25.219 33.547 -9.969 1.00 38.09 101 ARG A O 1
ATOM 865 N N . SER A 1 107 ? -25.371 31.310 -9.994 1.00 35.06 102 SER A N 1
ATOM 866 C CA . SER A 1 107 ? -25.650 31.245 -11.447 1.00 34.29 102 SER A CA 1
ATOM 867 C C . SER A 1 107 ? -27.137 31.563 -11.710 1.00 35.18 102 SER A C 1
ATOM 868 O O . SER A 1 107 ? -27.954 30.652 -11.486 1.00 32.32 102 SER A O 1
ATOM 871 N N . ALA A 1 108 ? -27.484 32.799 -12.089 1.00 33.12 103 ALA A N 1
ATOM 872 C CA . ALA A 1 108 ? -28.879 33.233 -12.371 1.00 32.20 103 ALA A CA 1
ATOM 873 C C . ALA A 1 108 ? -29.430 32.308 -13.456 1.00 34.17 103 ALA A C 1
ATOM 874 O O . ALA A 1 108 ? -30.622 31.901 -13.369 1.00 30.81 103 ALA A O 1
ATOM 876 N N . GLU A 1 109 ? -28.572 31.906 -14.390 1.00 33.56 104 GLU A N 1
ATOM 877 C CA . GLU A 1 109 ? -28.940 31.032 -15.545 1.00 32.54 104 GLU A CA 1
ATOM 878 C C . GLU A 1 109 ? -29.463 29.688 -15.050 1.00 29.42 104 GLU A C 1
ATOM 879 O O . GLU A 1 109 ? -30.550 29.209 -15.576 1.00 28.48 104 GLU A O 1
ATOM 885 N N . ALA A 1 110 ? -28.727 29.033 -14.169 1.00 28.08 105 ALA A N 1
ATOM 886 C CA . ALA A 1 110 ? -29.068 27.690 -13.675 1.00 26.82 105 ALA A CA 1
ATOM 887 C C . ALA A 1 110 ? -30.351 27.829 -12.849 1.00 26.80 105 ALA A C 1
ATOM 888 O O . ALA A 1 110 ? -31.237 26.986 -13.029 1.00 25.74 105 ALA A O 1
ATOM 890 N N . TRP A 1 111 ? -30.489 28.835 -11.975 1.00 24.48 106 TRP A N 1
ATOM 891 C CA . TRP A 1 111 ? -31.759 29.009 -11.227 1.00 23.15 106 TRP A CA 1
ATOM 892 C C . TRP A 1 111 ? -32.903 29.205 -12.209 1.00 22.37 106 TRP A C 1
ATOM 893 O O . TRP A 1 111 ? -33.995 28.596 -11.995 1.00 20.82 106 TRP A O 1
ATOM 904 N N . TYR A 1 112 ? -32.735 30.043 -13.216 1.00 21.50 107 TYR A N 1
ATOM 905 C CA . TYR A 1 112 ? -33.822 30.341 -14.175 1.00 23.82 107 TYR A CA 1
ATOM 906 C C . TYR A 1 112 ? -34.235 29.039 -14.884 1.00 22.24 107 TYR A C 1
ATOM 907 O O . TYR A 1 112 ? -35.416 28.745 -15.070 1.00 21.37 107 TYR A O 1
ATOM 916 N N . ASN A 1 113 ? -33.254 28.273 -15.365 1.00 22.92 108 ASN A N 1
ATOM 917 C CA . ASN A 1 113 ? -33.577 27.049 -16.129 1.00 22.35 108 ASN A CA 1
ATOM 918 C C . ASN A 1 113 ? -34.151 25.974 -15.207 1.00 20.91 108 ASN A C 1
ATOM 919 O O . ASN A 1 113 ? -35.003 25.202 -15.649 1.00 20.55 108 ASN A O 1
ATOM 924 N N . LEU A 1 114 ? -33.759 25.953 -13.944 1.00 20.65 109 LEU A N 1
ATOM 925 C CA . LEU A 1 114 ? -34.424 25.073 -12.961 1.00 20.46 109 LEU A CA 1
ATOM 926 C C . LEU A 1 114 ? -35.902 25.481 -12.838 1.00 19.40 109 LEU A C 1
ATOM 927 O O . LEU A 1 114 ? -36.768 24.600 -12.863 1.00 18.59 109 LEU A O 1
ATOM 932 N N . GLY A 1 115 ? -36.190 26.764 -12.753 1.00 19.43 110 GLY A N 1
ATOM 933 C CA . GLY A 1 115 ? -37.578 27.239 -12.726 1.00 19.42 110 GLY A CA 1
ATOM 934 C C . GLY A 1 115 ? -38.306 26.854 -14.007 1.00 18.40 110 GLY A C 1
ATOM 935 O O . GLY A 1 115 ? -39.456 26.396 -13.918 1.00 18.65 110 GLY A O 1
ATOM 936 N N . ASN A 1 116 ? -37.646 27.004 -15.158 1.00 18.85 111 ASN A N 1
ATOM 937 C CA . ASN A 1 116 ? -38.267 2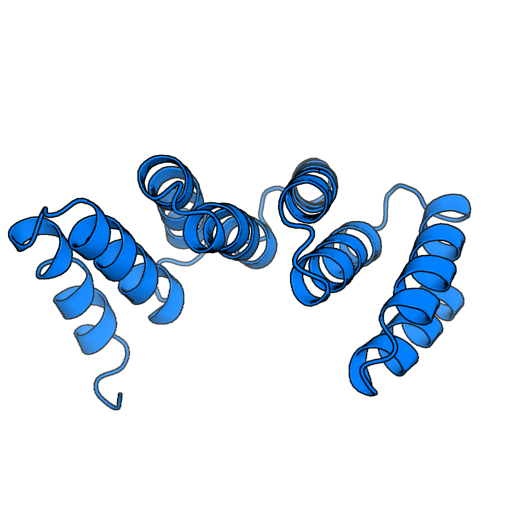6.612 -16.444 1.00 18.68 111 ASN A CA 1
ATOM 938 C C . ASN A 1 116 ? -38.631 25.132 -16.419 1.00 18.27 111 ASN A C 1
ATOM 939 O O . ASN A 1 116 ? -39.693 24.722 -16.905 1.00 18.78 111 ASN A O 1
ATOM 944 N N . ALA A 1 117 ? -37.745 24.273 -15.919 1.00 17.98 112 ALA A N 1
ATOM 945 C CA . ALA A 1 117 ? -37.987 22.835 -15.886 1.00 17.47 112 ALA A CA 1
ATOM 946 C C . ALA A 1 117 ? -39.209 22.520 -15.027 1.00 17.05 112 ALA A C 1
ATOM 947 O O . ALA A 1 117 ? -40.027 21.705 -15.403 1.00 19.14 112 ALA A O 1
ATOM 949 N N . TYR A 1 118 ? -39.358 23.171 -13.869 1.00 17.74 113 TYR A N 1
ATOM 950 C CA . TYR A 1 118 ? -40.567 22.981 -13.045 1.00 17.72 113 TYR A CA 1
ATOM 951 C C . TYR A 1 118 ? -41.811 23.529 -13.758 1.00 18.48 113 TYR A C 1
ATOM 952 O O . TYR A 1 118 ? -42.849 22.883 -13.699 1.00 19.48 113 TYR A O 1
ATOM 961 N N . TYR A 1 119 ? -41.674 24.670 -14.418 1.00 18.38 114 TYR A N 1
ATOM 962 C CA . TYR A 1 119 ? -42.808 25.237 -15.196 1.00 18.56 114 TYR A CA 1
ATOM 963 C C . TYR A 1 119 ? -43.274 24.218 -16.230 1.00 19.64 114 TYR A C 1
ATOM 964 O O . TYR A 1 119 ? -44.482 23.931 -16.326 1.00 21.05 114 TYR A O 1
ATOM 973 N N . LYS A 1 120 ? -42.331 23.628 -16.953 1.00 19.51 115 LYS A N 1
ATOM 974 C CA . LYS A 1 120 ? -42.663 22.608 -17.974 1.00 21.47 115 LYS A CA 1
ATOM 975 C C . LYS A 1 120 ? -43.279 21.362 -17.351 1.00 22.62 115 LYS A C 1
ATOM 976 O O . LYS A 1 120 ? -44.053 20.706 -18.069 1.00 26.29 115 LYS A O 1
ATOM 982 N N . GLN A 1 121 ? -42.906 21.018 -16.117 1.00 22.40 116 GLN A N 1
ATOM 983 C CA . GLN A 1 121 ? -43.509 19.887 -15.353 1.00 24.87 116 GLN A CA 1
ATOM 984 C C . GLN A 1 121 ? -44.898 20.283 -14.841 1.00 25.92 116 GLN A C 1
ATOM 985 O O . GLN A 1 121 ? -45.579 19.411 -14.224 1.00 27.83 116 GLN A O 1
ATOM 991 N N . GLY A 1 122 ? -45.325 21.526 -14.982 1.00 22.87 117 GLY A N 1
ATOM 992 C CA . GLY A 1 122 ? -46.621 21.983 -14.466 1.00 22.61 117 GLY A CA 1
ATOM 993 C C . GLY A 1 122 ? -46.611 22.225 -12.968 1.00 20.42 117 GLY A C 1
ATOM 994 O O . GLY A 1 122 ? -47.721 22.192 -12.349 1.00 23.17 117 GLY A O 1
ATOM 995 N N . ASP A 1 123 ? -45.441 22.484 -12.381 1.00 19.13 118 ASP A N 1
ATOM 996 C CA . ASP A 1 123 ? -45.335 22.815 -10.955 1.00 18.76 118 ASP A CA 1
ATOM 997 C C . ASP A 1 123 ? -45.033 24.302 -10.828 1.00 19.38 118 ASP A C 1
ATOM 998 O O . ASP A 1 123 ? -43.859 24.709 -10.808 1.00 18.81 118 ASP A O 1
ATOM 1003 N N . TYR A 1 124 ? -46.092 25.106 -10.821 1.00 19.17 119 TYR A N 1
ATOM 1004 C CA . TYR A 1 124 ? -45.909 26.571 -10.950 1.00 18.65 119 TYR A CA 1
ATOM 1005 C C . TYR A 1 124 ? -45.375 27.180 -9.664 1.00 17.82 119 TYR A C 1
ATOM 1006 O O . TYR A 1 124 ? -44.675 28.193 -9.710 1.00 18.69 119 TYR A O 1
ATOM 1015 N N . ASP A 1 125 ? -45.731 26.579 -8.521 1.00 18.89 120 ASP A N 1
ATOM 1016 C CA . ASP A 1 125 ? -45.262 27.106 -7.231 1.00 19.87 120 ASP A CA 1
ATOM 1017 C C . ASP A 1 125 ? -43.748 26.897 -7.115 1.00 18.15 120 ASP A C 1
ATOM 1018 O O . ASP A 1 125 ? -43.062 27.786 -6.639 1.00 19.47 120 ASP A O 1
ATOM 1023 N N . GLU A 1 126 ? -43.239 25.752 -7.580 1.00 17.74 121 GLU A N 1
ATOM 1024 C CA . GLU A 1 126 ? -41.782 25.558 -7.560 1.00 18.49 121 GLU A CA 1
ATOM 1025 C C . GLU A 1 126 ? -41.148 26.482 -8.586 1.00 18.66 121 GLU A C 1
ATOM 1026 O O . GLU A 1 126 ? -40.130 27.078 -8.314 1.00 17.97 121 GLU A O 1
ATOM 1032 N N . ALA A 1 127 ? -41.748 26.627 -9.790 1.00 18.31 122 ALA A N 1
ATOM 1033 C CA . ALA A 1 127 ? -41.174 27.575 -10.781 1.00 17.75 122 ALA A CA 1
ATOM 1034 C C . ALA A 1 127 ? -41.009 28.973 -10.187 1.00 17.43 122 ALA A C 1
ATOM 1035 O O . ALA A 1 127 ? -39.948 29.570 -10.385 1.00 18.20 122 ALA A O 1
ATOM 1037 N N . ILE A 1 128 ? -42.047 29.427 -9.529 1.00 18.87 123 ILE A N 1
ATOM 1038 C CA . ILE A 1 128 ? -42.013 30.760 -8.902 1.00 19.52 123 ILE A CA 1
ATOM 1039 C C . ILE A 1 128 ? -40.816 30.860 -7.952 1.00 20.21 123 ILE A C 1
ATOM 1040 O O . ILE A 1 128 ? -40.123 31.884 -7.982 1.00 19.85 123 ILE A O 1
ATOM 1045 N N 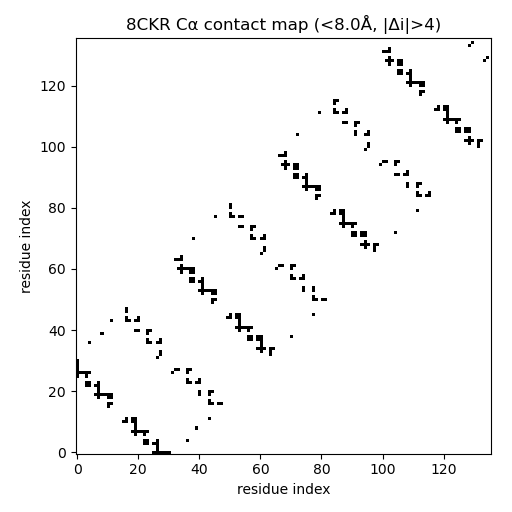. GLU A 1 129 ? -40.604 29.852 -7.087 1.00 18.94 124 GLU A N 1
ATOM 1046 C CA A GLU A 1 129 ? -39.497 29.924 -6.106 0.50 20.20 124 GLU A CA 1
ATOM 1047 C CA B GLU A 1 129 ? -39.504 29.954 -6.098 0.50 21.19 124 GLU A CA 1
ATOM 1048 C C . GLU A 1 129 ? -38.169 30.112 -6.831 1.00 20.54 124 GLU A C 1
ATOM 1049 O O . GLU A 1 129 ? -37.351 30.924 -6.422 1.00 21.67 124 GLU A O 1
ATOM 1060 N N . TYR A 1 130 ? -37.947 29.365 -7.906 1.00 19.63 125 TYR A N 1
ATOM 1061 C CA . TYR A 1 130 ? -36.636 29.404 -8.578 1.00 19.49 125 TYR A CA 1
ATOM 1062 C C . TYR A 1 130 ? -36.485 30.635 -9.455 1.00 21.32 125 TYR A C 1
ATOM 1063 O O . TYR A 1 130 ? -35.416 31.186 -9.552 1.00 21.79 125 TYR A O 1
ATOM 1072 N N . TYR A 1 131 ? -37.554 31.074 -10.113 1.00 19.81 126 TYR A N 1
ATOM 1073 C CA . TYR A 1 131 ? -37.522 32.362 -10.827 1.00 19.71 126 TYR A CA 1
ATOM 1074 C C . TYR A 1 131 ? -37.265 33.523 -9.868 1.00 22.33 126 TYR A C 1
ATOM 1075 O O . TYR A 1 131 ? -36.477 34.406 -10.259 1.00 23.30 126 TYR A O 1
ATOM 1084 N N . GLN A 1 132 ? -37.882 33.529 -8.704 1.00 22.03 127 GLN A N 1
ATOM 1085 C CA . GLN A 1 132 ? -37.630 34.606 -7.699 1.00 25.27 127 GLN A CA 1
ATOM 1086 C C . GLN A 1 132 ? -36.144 34.610 -7.328 1.00 25.62 127 GLN A C 1
ATOM 1087 O O . GLN A 1 132 ? -35.531 35.693 -7.298 1.00 28.13 127 GLN A O 1
ATOM 1093 N N . LYS A 1 133 ? -35.536 33.435 -7.148 1.00 24.06 128 LYS A N 1
ATOM 1094 C CA . LYS A 1 133 ? -34.091 33.358 -6.817 1.00 25.06 128 LYS A CA 1
ATOM 1095 C C . LYS A 1 133 ? -33.265 33.898 -7.980 1.00 25.64 128 LYS A C 1
ATOM 1096 O O . LYS A 1 133 ? -32.328 34.672 -7.755 1.00 29.40 128 LYS A O 1
ATOM 1102 N N . ALA A 1 134 ? -33.561 33.530 -9.223 1.00 24.38 129 ALA A N 1
ATOM 1103 C CA . ALA A 1 134 ? -32.836 34.017 -10.403 1.00 23.27 129 ALA A CA 1
ATOM 1104 C C . ALA A 1 134 ? -32.919 35.560 -10.477 1.00 25.16 129 ALA A C 1
ATOM 1105 O O . ALA A 1 134 ? -31.959 36.195 -10.943 1.00 29.72 129 ALA A O 1
ATOM 1107 N N . LEU A 1 135 ? -34.107 36.101 -10.235 1.00 25.68 130 LEU A N 1
ATOM 1108 C CA . LEU A 1 135 ? -34.368 37.561 -10.389 1.00 28.59 130 LEU A CA 1
ATOM 1109 C C . LEU A 1 135 ? -33.721 38.328 -9.234 1.00 31.63 130 LEU A C 1
ATOM 1110 O O . LEU A 1 135 ? -33.345 39.520 -9.437 1.00 34.42 130 LEU A O 1
ATOM 1115 N N . GLU A 1 136 ? -33.552 37.684 -8.093 1.00 29.92 131 GLU A N 1
ATOM 1116 C CA . GLU A 1 136 ? -32.828 38.252 -6.917 1.00 36.27 131 GLU A CA 1
ATOM 1117 C C . GLU A 1 136 ? -31.380 38.458 -7.369 1.00 41.79 131 GLU A C 1
ATOM 1118 O O . GLU A 1 136 ? -30.827 39.549 -7.126 1.00 42.96 131 GLU A O 1
ATOM 1124 N N . LEU A 1 137 ? -30.810 37.491 -8.089 1.00 41.65 132 LEU A N 1
ATOM 1125 C CA . LEU A 1 137 ? -29.410 37.557 -8.580 1.00 41.28 132 LEU A CA 1
ATOM 1126 C C . LEU A 1 137 ? -29.295 38.515 -9.764 1.00 47.73 132 LEU A C 1
ATOM 1127 O O . LEU A 1 137 ? -28.308 39.258 -9.790 1.00 50.41 132 LEU A O 1
ATOM 1132 N N . ASP A 1 138 ? -30.227 38.481 -10.727 1.00 44.22 133 ASP A N 1
ATOM 1133 C CA . ASP A 1 138 ? -30.133 39.347 -11.935 1.00 47.18 133 ASP A CA 1
ATOM 1134 C C . ASP A 1 138 ? -31.521 39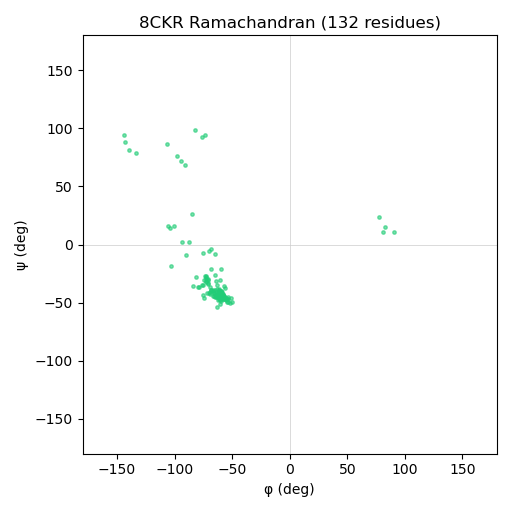.816 -12.362 1.00 48.40 133 ASP A C 1
ATOM 1135 O O . ASP A 1 138 ? -32.200 39.126 -13.123 1.00 46.26 133 ASP A O 1
ATOM 1140 N N . PRO A 1 139 ? -31.959 41.016 -11.912 1.00 48.71 134 PRO A N 1
ATOM 1141 C CA . PRO A 1 139 ? -33.311 41.518 -12.203 1.00 48.86 134 PRO A CA 1
ATOM 1142 C C . PRO A 1 139 ? -33.520 42.258 -13.542 1.00 52.47 134 PRO A C 1
ATOM 1143 O O . PRO A 1 139 ? -34.474 43.029 -13.644 1.00 54.36 134 PRO A O 1
ATOM 1147 N N . ARG A 1 140 ? -32.711 41.966 -14.566 1.00 51.63 135 ARG A N 1
ATOM 1148 C CA . ARG A 1 140 ? -32.660 42.763 -15.824 1.00 52.67 135 ARG A CA 1
ATOM 1149 C C . ARG A 1 140 ? -33.385 42.080 -16.993 1.00 49.37 135 ARG A C 1
ATOM 1150 O O . ARG A 1 140 ? -33.651 42.791 -17.968 1.00 53.82 135 ARG A O 1
ATOM 1158 N N . SER A 1 141 ? -33.654 40.771 -16.948 1.00 45.84 136 SER A N 1
ATOM 1159 C CA . SER A 1 141 ? -34.302 40.031 -18.067 1.00 41.55 136 SER A CA 1
ATOM 1160 C C . SER A 1 141 ? -35.834 40.208 -18.000 1.00 35.00 136 SER A C 1
ATOM 1161 O O . SER A 1 141 ? -36.478 39.727 -17.069 1.00 35.93 136 SER A O 1
#

Secondary structure (DSSP, 8-state):
-HHHHHHHHHHHHTT-HHHHHHHHHHHHHH-TT-HHHHHHHHHHHHHTT-HHHHHHHHHHHHHH-TT-HHHHHHHHHHHHTTT-HHHHHHHHHHHHHH-TT-HHHHHHHHHHHHHTT-HHHHHHHHHHHHHH-TT-

Nearest PDB structures (foldseek):
  8ch0-assembly1_A  TM=9.717E-01  e=2.804E-17  synthetic construct
  8far-assembly1_A  TM=9.644E-01  e=7.598E-10  synthetic construct
  8fwd-assembly1_7  TM=9.422E-01  e=9.657E-10  synthetic construct
  3vty-assembly4_D  TM=9.619E-01  e=4.698E-09  Candidatus Magnetobacterium bavaricum
  8fe6-assembly4_G  TM=8.927E-01  e=2.289E-09  Homo sapiens

Radius of gyration: 15.97 Å; Cα contacts (8 Å, |Δi|>4): 214; chains: 1; bounding box: 43×32×33 Å

Sequence (136 aa):
AEAWYNLGNAYYKQGDYDEAIEYYQKALELDPRSAEAWYNLGNAYYKQGDYDEAIEYYYQKALELDPRSAEAWYNLGNAYYKQGDYDEAIEYYQKALELDPRSAEAWYNLGNAYYKQGDYDEAIEEYYQKALELDPRS

Foldseek 3Di:
DVVLQVVLVVCVVVVNLVSSLVSLVVVCVVPVLPLVSLQVNLVSCVSVVNLVSSLVSLVSSCVNVVLPLPSLQVNLVSCVVVLNLVSSLVSLVSSCVSPVLPLPSLQSNLVSCVSVVNNVSSVVSNVSSCVNPVPD

B-factor: mean 28.13, std 10.91, range [12.17, 83.44]